Protein AF-A0AAW2TRI1-F1 (afdb_monomer)

Organism: NCBI:txid2727402

Mean predicted aligned error: 9.26 Å

Nearest PDB structures (foldseek):
  6v4a-assembly1_C  TM=5.036E-01  e=1.965E-01  Desulfofustis sp. PB-SRB1
  6v4a-assembly1_B  TM=5.026E-01  e=3.590E-01  Desulfofustis sp. PB-SRB1
  8vbx-assembly1_A  TM=2.658E-01  e=4.997E-02  Pectobacterium phage PhiM1
  7y1c-assembly1_Y  TM=2.328E-01  e=6.928E-01  Klebsiella phage Kp9
  7y22-assembly1_Y  TM=2.504E-01  e=2.189E+00  Klebsiella phage Kp7

pLDDT: mean 76.44, std 15.52, range [30.78, 93.44]

Sequence (167 aa):
MTRGCYLDEGFRVVCNEATGSASLALLGWEVDNINISNHTLRHKDFPGIKVPFNRSEGPYVSSFPPIIGQHYSISQANNKFVAMGCDFFAYLLDEETSKVQGSCSSLCNPNDAVPPQLPSCSGLHCCEISFPENLRNYTVWVRRMDYRTEYRENQCGVFTFCGEGFP

Secondary structure (DSSP, 8-state):
----SSSSGGG-EEEETTTTEEEETTT-PBEEEEETTTTEEEESSPPPEEEEE-TT---EEEEPPP-SSTT----TTT-EEEEESSSEEEEEEETTTTEEEEEEEEB--TTPPPPSS-S--SSBSEEEEEPPTT--SEEEEEEE----SS---EEEEEES---TT--

Structure (mmCIF, N/CA/C/O backbone):
data_AF-A0AAW2TRI1-F1
#
_entry.id   AF-A0AAW2TRI1-F1
#
loop_
_atom_site.group_PDB
_atom_site.id
_atom_site.type_symbol
_atom_site.label_atom_id
_atom_site.label_alt_id
_atom_site.label_comp_id
_atom_site.label_asym_id
_atom_site.label_entity_id
_atom_site.label_seq_id
_atom_site.pdbx_PDB_ins_code
_atom_site.Cartn_x
_atom_site.Cartn_y
_atom_site.Cartn_z
_atom_site.occupancy
_atom_site.B_iso_or_equiv
_atom_site.auth_seq_id
_atom_site.auth_comp_id
_atom_site.auth_asym_id
_atom_site.auth_atom_id
_atom_site.pdbx_PDB_model_num
ATOM 1 N N . MET A 1 1 ? -22.189 -9.974 32.423 1.00 39.44 1 MET A N 1
ATOM 2 C CA . MET A 1 1 ? -21.754 -9.683 31.040 1.00 39.44 1 MET A CA 1
ATOM 3 C C . MET A 1 1 ? -21.154 -8.290 31.023 1.00 39.44 1 MET A C 1
ATOM 5 O O . MET A 1 1 ? -21.902 -7.322 31.051 1.00 39.44 1 MET A O 1
ATOM 9 N N . THR A 1 2 ? -19.832 -8.163 31.060 1.00 43.94 2 THR A N 1
ATOM 10 C CA . THR A 1 2 ? -19.164 -6.876 30.835 1.00 43.94 2 THR A CA 1
ATOM 11 C C . THR A 1 2 ? -19.228 -6.578 29.340 1.00 43.94 2 THR A C 1
ATOM 13 O O . THR A 1 2 ? -18.447 -7.107 28.558 1.00 43.94 2 THR A O 1
ATOM 16 N N . ARG A 1 3 ? -20.236 -5.800 28.926 1.00 52.31 3 ARG A N 1
ATOM 17 C CA . ARG A 1 3 ? -20.318 -5.266 27.562 1.00 52.31 3 ARG A CA 1
ATOM 18 C C . ARG A 1 3 ? -19.169 -4.277 27.392 1.00 52.31 3 ARG A C 1
ATOM 20 O O . ARG A 1 3 ? -19.122 -3.283 28.113 1.00 52.31 3 ARG A O 1
ATOM 27 N N . GLY A 1 4 ? -18.230 -4.571 26.499 1.00 64.81 4 GLY A N 1
ATOM 28 C CA . GLY A 1 4 ? -17.249 -3.575 26.085 1.00 64.81 4 GLY A CA 1
ATOM 29 C C . GLY A 1 4 ? -17.924 -2.452 25.292 1.00 64.81 4 GLY A C 1
ATOM 30 O O . GLY A 1 4 ? -18.990 -2.650 24.712 1.00 64.81 4 GLY A O 1
ATOM 31 N N . CYS A 1 5 ? -17.329 -1.258 25.305 1.00 81.12 5 CYS A N 1
ATOM 32 C CA . CYS A 1 5 ? -17.808 -0.098 24.550 1.00 81.12 5 CYS A CA 1
ATOM 33 C C . CYS A 1 5 ? -17.295 -0.172 23.103 1.00 81.12 5 CYS A C 1
ATOM 35 O O . CYS A 1 5 ? -16.365 0.534 22.724 1.00 81.12 5 CYS A O 1
ATOM 37 N N . TYR A 1 6 ? -17.843 -1.098 22.322 1.00 85.56 6 TYR A N 1
ATOM 38 C CA . TYR A 1 6 ? -17.545 -1.259 20.899 1.00 85.56 6 TYR A CA 1
ATOM 39 C C . TYR A 1 6 ? -18.789 -1.769 20.166 1.00 85.56 6 TYR A C 1
ATOM 41 O O . TYR A 1 6 ? -19.666 -2.378 20.779 1.00 85.56 6 TYR A O 1
ATOM 49 N N . LEU A 1 7 ? -18.878 -1.487 18.863 1.00 83.12 7 LEU A N 1
ATOM 50 C CA . LEU A 1 7 ? -20.031 -1.855 18.036 1.00 83.12 7 LEU A CA 1
ATOM 51 C C . LEU A 1 7 ? -20.155 -3.381 17.879 1.00 83.12 7 LEU A C 1
ATOM 53 O O . LEU A 1 7 ? -21.230 -3.940 18.086 1.00 83.12 7 LEU A O 1
ATOM 57 N N . ASP A 1 8 ? -19.037 -4.039 17.572 1.00 86.31 8 ASP A N 1
ATOM 58 C CA . ASP A 1 8 ? -18.873 -5.490 17.480 1.00 86.31 8 ASP A CA 1
ATOM 59 C C . ASP A 1 8 ? -17.387 -5.869 17.674 1.00 86.31 8 ASP A C 1
ATOM 61 O O . ASP A 1 8 ? -16.531 -4.999 17.859 1.00 86.31 8 ASP A O 1
ATOM 65 N N . GLU A 1 9 ? -17.070 -7.167 17.650 1.00 85.25 9 GLU A N 1
ATOM 66 C CA . GLU A 1 9 ? -15.702 -7.675 17.855 1.00 85.25 9 GLU A C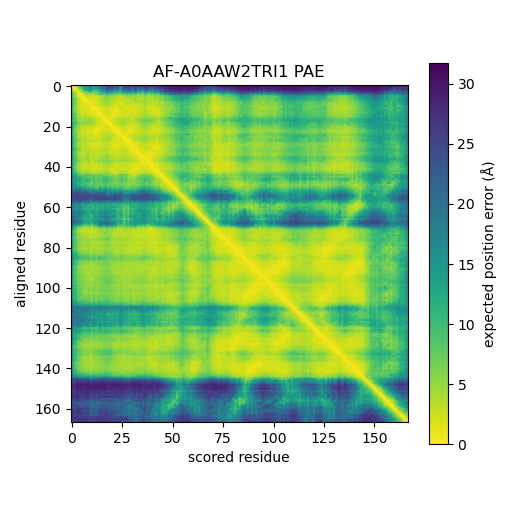A 1
ATOM 67 C C . GLU A 1 9 ? -14.681 -7.162 16.822 1.00 85.25 9 GLU A C 1
ATOM 69 O O . GLU A 1 9 ? -13.494 -7.070 17.133 1.00 85.25 9 GLU A O 1
ATOM 74 N N . GLY A 1 10 ? -15.110 -6.776 15.618 1.00 82.50 10 GLY A N 1
ATOM 75 C CA . GLY A 1 10 ? -14.255 -6.154 14.606 1.00 82.50 10 GLY A CA 1
ATOM 76 C C . GLY A 1 10 ? -13.754 -4.767 15.012 1.00 82.50 10 GLY A C 1
ATOM 77 O O . GLY A 1 10 ? -12.667 -4.370 14.594 1.00 82.50 10 GLY A O 1
ATOM 78 N N . PHE A 1 11 ? -14.493 -4.060 15.872 1.00 85.75 11 PHE A N 1
ATOM 79 C CA . PHE A 1 11 ? -14.137 -2.743 16.426 1.00 85.75 11 PHE A CA 1
ATOM 80 C C . PHE A 1 11 ? -13.529 -2.811 17.827 1.00 85.75 11 PHE A C 1
ATOM 82 O O . PHE A 1 11 ? -13.268 -1.778 18.451 1.00 85.75 11 PHE A O 1
ATOM 89 N N . ARG A 1 12 ? -13.305 -4.013 18.361 1.00 88.75 12 ARG A N 1
ATOM 90 C CA . ARG A 1 12 ? -12.738 -4.170 19.695 1.00 88.75 12 ARG A CA 1
ATOM 91 C C . ARG A 1 12 ? -11.262 -3.774 19.698 1.00 88.75 12 ARG A C 1
ATOM 93 O O . ARG A 1 12 ? -10.411 -4.478 19.158 1.00 88.75 12 ARG A O 1
ATOM 100 N N . VAL A 1 13 ? -10.959 -2.678 20.386 1.00 89.75 13 VAL A N 1
ATOM 101 C CA . VAL A 1 13 ? -9.588 -2.235 20.663 1.00 89.75 13 VAL A CA 1
ATOM 102 C C . VAL A 1 13 ? -9.132 -2.789 22.012 1.00 89.75 13 VAL A C 1
ATOM 104 O O . VAL A 1 13 ? -9.856 -2.718 23.007 1.00 89.75 13 VAL A O 1
ATOM 107 N N . VAL A 1 14 ? -7.926 -3.350 22.049 1.00 91.62 14 VAL A N 1
ATOM 108 C CA . VAL A 1 14 ? -7.257 -3.821 23.264 1.00 91.62 14 VAL A CA 1
ATOM 109 C C . VAL A 1 14 ? -6.085 -2.899 23.557 1.00 91.62 14 VAL A C 1
ATOM 111 O O . VAL A 1 14 ? -5.158 -2.791 22.754 1.00 91.62 14 VAL A O 1
ATOM 114 N N . CYS A 1 15 ? -6.131 -2.249 24.716 1.00 90.50 15 CYS A N 1
ATOM 115 C CA . CYS A 1 15 ? -5.070 -1.373 25.196 1.00 90.50 15 CYS A CA 1
ATOM 116 C C . CYS A 1 15 ? -4.109 -2.150 26.100 1.00 90.50 15 CYS A C 1
ATOM 118 O O . CYS A 1 15 ? -4.538 -2.902 26.976 1.00 90.50 15 CYS A O 1
ATOM 120 N N . ASN A 1 16 ? -2.812 -1.938 25.913 1.00 91.38 16 ASN A N 1
ATOM 121 C CA . ASN A 1 16 ? -1.761 -2.429 26.788 1.00 91.38 16 ASN A CA 1
ATOM 122 C C . ASN A 1 16 ? -1.130 -1.239 27.521 1.00 91.38 16 ASN A C 1
ATOM 124 O O . ASN A 1 16 ? -0.233 -0.575 27.002 1.00 91.38 16 ASN A O 1
ATOM 128 N N . GLU A 1 17 ? -1.588 -0.995 28.750 1.00 91.62 17 GLU A N 1
ATOM 129 C CA . GLU A 1 17 ? -1.157 0.143 29.574 1.00 91.62 17 GLU A CA 1
ATOM 130 C C . GLU A 1 17 ? 0.343 0.130 29.896 1.00 91.62 17 GLU A C 1
ATOM 132 O O . GLU A 1 17 ? 0.953 1.189 29.990 1.00 91.62 17 GLU A O 1
ATOM 137 N N . ALA A 1 18 ? 0.963 -1.050 30.001 1.00 93.19 18 ALA A N 1
ATOM 138 C CA . ALA A 1 18 ? 2.392 -1.162 30.299 1.00 93.19 18 ALA A CA 1
ATOM 139 C C . ALA A 1 18 ? 3.279 -0.636 29.158 1.00 93.19 18 ALA A C 1
ATOM 141 O O . ALA A 1 18 ? 4.389 -0.171 29.400 1.00 93.19 18 ALA A O 1
ATOM 142 N N . THR A 1 19 ? 2.791 -0.715 27.918 1.00 90.25 19 THR A N 1
ATOM 143 C CA . THR A 1 19 ? 3.511 -0.248 26.718 1.00 90.25 19 THR A CA 1
ATOM 144 C C . THR A 1 19 ? 2.931 1.039 26.135 1.00 90.25 19 THR A C 1
ATOM 146 O O . THR A 1 19 ? 3.544 1.630 25.252 1.00 90.25 19 THR A O 1
ATOM 149 N N . GLY A 1 20 ? 1.754 1.469 26.601 1.00 89.31 20 GLY A N 1
ATOM 150 C CA . GLY A 1 20 ? 1.011 2.586 26.019 1.00 89.31 20 GLY A CA 1
ATOM 151 C C . GLY A 1 20 ? 0.499 2.316 24.599 1.00 89.31 20 GLY A C 1
ATOM 152 O O . GLY A 1 20 ? 0.240 3.264 23.866 1.00 89.31 20 GLY A O 1
ATOM 153 N N . SER A 1 21 ? 0.376 1.047 24.195 1.00 91.50 21 SER A N 1
ATOM 154 C CA . SER A 1 21 ? -0.067 0.654 22.850 1.00 91.50 21 SER A CA 1
ATOM 155 C C . SER A 1 21 ? -1.541 0.247 22.829 1.00 91.50 21 SER A C 1
ATOM 157 O O . SER A 1 21 ? -2.111 -0.171 23.842 1.00 91.50 21 SER A O 1
ATOM 159 N N . ALA A 1 22 ? -2.167 0.356 21.661 1.00 92.69 22 ALA A N 1
ATOM 160 C CA . ALA A 1 22 ? -3.532 -0.088 21.415 1.00 92.69 22 ALA A CA 1
ATOM 161 C C . ALA A 1 22 ? -3.568 -0.917 20.133 1.00 92.69 22 ALA A C 1
ATOM 163 O O . ALA A 1 22 ? -2.888 -0.583 19.170 1.00 92.69 22 ALA A O 1
ATOM 164 N N . SER A 1 23 ? -4.352 -1.992 20.099 1.00 91.69 23 SER A N 1
ATOM 165 C CA . SER A 1 23 ? -4.435 -2.865 18.924 1.00 91.69 23 SER A CA 1
ATOM 166 C C . SER A 1 23 ? -5.861 -3.310 18.629 1.00 91.69 23 SER A C 1
ATOM 168 O O . SER A 1 23 ? -6.669 -3.484 19.542 1.00 91.69 23 SER A O 1
ATOM 170 N N . LEU A 1 24 ? -6.180 -3.502 17.351 1.00 88.50 24 LEU A N 1
ATOM 171 C CA . LEU A 1 24 ? -7.429 -4.134 16.9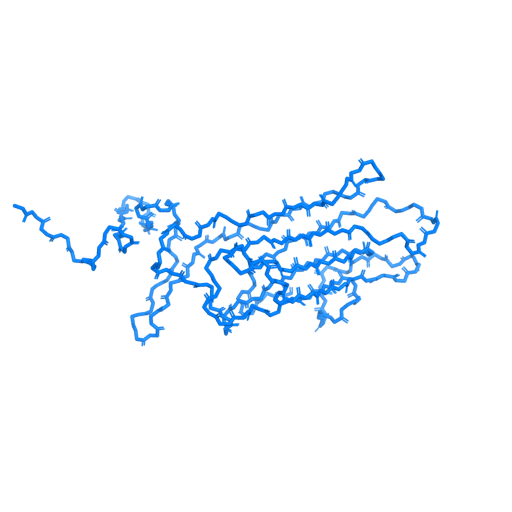34 1.00 88.50 24 LEU A CA 1
ATOM 172 C C . LEU A 1 24 ? -7.368 -5.624 17.269 1.00 88.50 24 LEU A C 1
ATOM 174 O O . LEU A 1 24 ? -6.551 -6.349 16.704 1.00 88.50 24 LEU A O 1
ATOM 178 N N . ALA A 1 25 ? -8.254 -6.091 18.151 1.00 85.62 25 ALA A N 1
ATOM 179 C CA . ALA A 1 25 ? -8.229 -7.455 18.682 1.00 85.62 25 ALA A CA 1
ATOM 180 C C . ALA A 1 25 ? -8.267 -8.530 17.585 1.00 85.62 25 ALA A C 1
ATOM 182 O O . ALA A 1 25 ? -7.605 -9.556 17.706 1.00 85.62 25 ALA A O 1
ATOM 183 N N . LEU A 1 26 ? -9.039 -8.285 16.520 1.00 82.94 26 LEU A N 1
ATOM 184 C CA . LEU A 1 26 ? -9.234 -9.233 15.425 1.00 82.94 26 LEU A CA 1
ATOM 185 C C . LEU A 1 26 ? -8.057 -9.266 14.437 1.00 82.94 26 LEU A C 1
ATOM 187 O O . LEU A 1 26 ? -7.752 -10.321 13.889 1.00 82.94 26 LEU A O 1
ATOM 191 N N . LEU A 1 27 ? -7.412 -8.120 14.196 1.00 80.50 27 LEU A N 1
ATOM 192 C CA . LEU A 1 27 ? -6.362 -7.973 13.178 1.00 80.50 27 LEU A CA 1
ATOM 193 C C . LEU A 1 27 ? -4.944 -8.028 13.762 1.00 80.50 27 LEU A C 1
ATOM 195 O O . LEU A 1 27 ? -3.984 -8.211 13.020 1.00 80.50 27 LEU A O 1
ATOM 199 N N . GLY A 1 28 ? -4.791 -7.811 15.072 1.00 84.44 28 GLY A N 1
ATOM 200 C CA . GLY A 1 28 ? -3.489 -7.609 15.716 1.00 84.44 28 GLY A CA 1
ATOM 201 C C . GLY A 1 28 ? -2.785 -6.313 15.292 1.00 84.44 28 GLY A C 1
ATOM 202 O O . GLY A 1 28 ? -1.621 -6.110 15.613 1.00 84.44 28 GLY A O 1
ATOM 203 N N . TRP A 1 29 ? -3.484 -5.450 14.556 1.00 86.00 29 TRP A N 1
ATOM 204 C CA . TRP A 1 29 ? -2.989 -4.186 14.022 1.00 86.00 29 TRP A CA 1
ATOM 205 C C . TRP A 1 29 ? -2.855 -3.152 15.130 1.00 86.00 29 TRP A C 1
ATOM 207 O O . TRP A 1 29 ? -3.841 -2.868 15.814 1.00 86.00 29 TRP A O 1
ATOM 217 N N . GLU A 1 30 ? -1.665 -2.576 15.294 1.00 89.81 30 GLU A N 1
ATOM 218 C CA . GLU A 1 30 ? -1.456 -1.495 16.254 1.00 89.81 30 GLU A CA 1
ATOM 219 C C . GLU A 1 30 ? -2.099 -0.207 15.726 1.00 89.81 30 GLU A C 1
ATOM 221 O O . GLU A 1 30 ? -1.979 0.156 14.554 1.00 89.81 30 GLU A O 1
ATOM 226 N N . VAL A 1 31 ? -2.837 0.472 16.591 1.00 89.75 31 VAL A N 1
ATOM 227 C CA . VAL A 1 31 ? -3.605 1.664 16.255 1.00 89.75 31 VAL A CA 1
ATOM 228 C C . VAL A 1 31 ? -2.805 2.891 16.663 1.00 89.75 31 VAL A C 1
ATOM 230 O O . VAL A 1 31 ? -2.498 3.071 17.838 1.00 89.75 31 VAL A O 1
ATOM 233 N N . ASP A 1 32 ? -2.502 3.746 15.691 1.00 90.00 32 ASP A N 1
ATOM 234 C CA . ASP A 1 32 ? -1.836 5.032 15.918 1.00 90.00 32 ASP A CA 1
ATOM 235 C C . ASP A 1 32 ? -2.851 6.120 16.293 1.00 90.00 32 ASP A C 1
ATOM 237 O O . ASP A 1 32 ? -2.671 6.880 17.243 1.00 90.00 32 ASP A O 1
ATOM 241 N N . ASN A 1 33 ? -3.963 6.187 15.555 1.00 89.25 33 ASN A N 1
ATOM 242 C CA . ASN A 1 33 ? -4.995 7.193 15.776 1.00 89.25 33 ASN A CA 1
ATOM 243 C C . ASN A 1 33 ? -6.386 6.693 15.375 1.00 89.25 33 ASN A C 1
ATOM 245 O O . ASN A 1 33 ? -6.535 5.948 14.405 1.00 89.25 33 ASN A O 1
ATOM 249 N N . ILE A 1 34 ? -7.406 7.151 16.105 1.00 88.75 34 ILE A N 1
ATOM 250 C CA . ILE A 1 34 ? -8.818 6.948 15.777 1.00 88.75 34 ILE A CA 1
ATOM 251 C C . ILE A 1 34 ? -9.487 8.317 15.738 1.00 88.75 34 ILE A C 1
ATOM 253 O O . ILE A 1 34 ? -9.461 9.053 16.726 1.00 88.75 34 ILE A O 1
ATOM 257 N N . ASN A 1 35 ? -10.127 8.640 14.620 1.00 89.69 35 ASN A N 1
ATOM 258 C CA . ASN A 1 35 ? -10.955 9.827 14.488 1.00 89.69 35 ASN A CA 1
ATOM 259 C C . ASN A 1 35 ? -12.417 9.410 14.337 1.00 89.69 35 ASN A C 1
ATOM 261 O O . ASN A 1 35 ? -12.846 8.928 13.289 1.00 89.69 35 ASN A O 1
ATOM 265 N N . ILE A 1 36 ? -13.182 9.622 15.407 1.00 86.56 36 ILE A N 1
ATOM 266 C CA . ILE A 1 36 ? -14.599 9.257 15.472 1.00 86.56 36 ILE A CA 1
ATOM 267 C C . ILE A 1 36 ? -15.435 10.144 14.545 1.00 86.56 36 ILE A C 1
ATOM 269 O O . ILE A 1 36 ? -16.341 9.639 13.901 1.00 86.56 36 ILE A O 1
ATOM 273 N N . SER A 1 37 ? -15.120 11.436 14.415 1.00 90.12 37 SER A N 1
ATOM 274 C CA . SER A 1 37 ? -15.895 12.363 13.577 1.00 90.12 37 SER A CA 1
ATOM 275 C C . SER A 1 37 ? -15.827 12.011 12.092 1.00 90.12 37 SER A C 1
ATOM 277 O O . SER A 1 37 ? -16.808 12.175 11.373 1.00 90.12 37 SER A O 1
ATOM 279 N N . ASN A 1 38 ? -14.674 11.510 11.645 1.00 88.06 38 ASN A N 1
ATOM 280 C CA . ASN A 1 38 ? -14.442 11.150 10.246 1.00 88.06 38 ASN A CA 1
ATOM 281 C C . ASN A 1 38 ? -14.533 9.634 10.003 1.00 88.06 38 ASN A C 1
ATOM 283 O O . ASN A 1 38 ? -14.306 9.190 8.882 1.00 88.06 38 ASN A O 1
ATOM 287 N N . HIS A 1 39 ? -14.835 8.847 11.041 1.00 88.50 39 HIS A N 1
ATOM 288 C CA . HIS A 1 39 ? -14.852 7.382 11.013 1.00 88.50 39 HIS A CA 1
ATOM 289 C C . HIS A 1 39 ? -13.563 6.760 10.440 1.00 88.50 39 HIS A C 1
ATOM 291 O O . HIS A 1 39 ? -13.614 5.791 9.682 1.00 88.50 39 HIS A O 1
ATOM 297 N N . THR A 1 40 ? -12.394 7.311 10.784 1.00 88.75 40 THR A N 1
ATOM 298 C CA . THR A 1 40 ? -11.099 6.808 10.301 1.00 88.75 40 THR A CA 1
ATOM 299 C C . THR A 1 40 ? -10.258 6.202 11.417 1.00 88.75 40 THR A C 1
ATOM 301 O O . THR A 1 40 ? -10.263 6.659 12.560 1.00 88.75 40 THR A O 1
ATOM 304 N N . LEU A 1 41 ? -9.494 5.174 11.054 1.00 88.75 41 LEU A N 1
ATOM 305 C CA . LEU A 1 41 ? -8.487 4.546 11.898 1.00 88.75 41 LEU A CA 1
ATOM 306 C C . LEU A 1 41 ? -7.164 4.514 11.136 1.00 88.75 41 LEU A C 1
ATOM 308 O O . LEU A 1 41 ? -7.128 4.140 9.963 1.00 88.75 41 LEU A O 1
ATOM 312 N N . ARG A 1 42 ? -6.080 4.908 11.803 1.00 88.25 42 ARG A N 1
ATOM 313 C CA . ARG A 1 42 ? -4.721 4.849 11.265 1.00 88.25 42 ARG A CA 1
ATOM 314 C C . ARG A 1 42 ? -3.983 3.666 11.876 1.00 88.25 42 ARG A C 1
ATOM 316 O O . ARG A 1 42 ? -3.777 3.619 13.088 1.00 88.25 42 ARG A O 1
ATOM 323 N N . HIS A 1 43 ? -3.585 2.728 11.022 1.00 85.12 43 HIS A N 1
ATOM 324 C CA . HIS A 1 43 ? -2.679 1.652 11.402 1.00 85.12 43 HIS A CA 1
ATOM 325 C C . HIS A 1 43 ? -1.265 2.209 11.593 1.00 85.12 43 HIS A C 1
ATOM 327 O O . HIS A 1 43 ? -0.791 3.000 10.771 1.00 85.12 43 HIS A O 1
ATOM 333 N N . LYS A 1 44 ? -0.610 1.808 12.678 1.00 84.50 44 LYS A N 1
ATOM 334 C CA . LYS A 1 44 ? 0.744 2.236 13.015 1.00 84.50 44 LYS A CA 1
ATOM 335 C C . LYS A 1 44 ? 1.782 1.449 12.213 1.00 84.50 44 LYS A C 1
ATOM 337 O O . LYS A 1 44 ? 1.602 0.263 11.962 1.00 84.50 44 LYS A O 1
ATOM 342 N N . ASP A 1 45 ? 2.861 2.129 11.822 1.00 74.50 45 ASP A N 1
ATOM 343 C CA . ASP A 1 45 ? 4.089 1.536 11.272 1.00 74.50 45 ASP A CA 1
ATOM 344 C C . ASP A 1 45 ? 3.862 0.470 10.188 1.00 74.50 45 ASP A C 1
ATOM 346 O O . ASP A 1 45 ? 4.400 -0.636 10.244 1.00 74.50 45 ASP A O 1
ATOM 350 N N . PHE A 1 46 ? 3.060 0.801 9.168 1.00 71.81 46 PHE A N 1
ATOM 351 C CA . PHE A 1 46 ? 2.852 -0.121 8.058 1.00 71.81 46 PHE A CA 1
ATOM 352 C C . PHE A 1 46 ? 4.183 -0.376 7.316 1.00 71.81 46 PHE A C 1
ATOM 354 O O . PHE A 1 46 ? 4.775 0.572 6.790 1.00 71.81 46 PHE A O 1
ATOM 361 N N . PRO A 1 47 ? 4.668 -1.629 7.232 1.00 65.88 47 PRO A N 1
ATOM 362 C CA . PRO A 1 47 ? 5.979 -1.907 6.665 1.00 65.88 47 PRO A CA 1
ATOM 363 C C . PRO A 1 47 ? 5.987 -1.702 5.145 1.00 65.88 47 PRO A C 1
ATOM 365 O O . PRO A 1 47 ? 5.163 -2.256 4.416 1.00 65.88 47 PRO A O 1
ATOM 368 N N . GLY A 1 48 ? 6.968 -0.944 4.652 1.00 68.38 48 GLY A N 1
ATOM 369 C CA . GLY A 1 48 ? 7.341 -0.978 3.239 1.00 68.38 48 GLY A CA 1
ATOM 370 C C . GLY A 1 48 ? 7.966 -2.332 2.901 1.00 68.38 48 GLY A C 1
ATOM 371 O O . GLY A 1 48 ? 8.818 -2.831 3.639 1.00 68.38 48 GLY A O 1
ATOM 372 N N . ILE A 1 49 ? 7.558 -2.933 1.788 1.00 70.88 49 ILE A N 1
ATOM 373 C CA . ILE A 1 49 ? 8.046 -4.239 1.351 1.00 70.88 49 ILE A CA 1
ATOM 374 C C . ILE A 1 49 ? 9.104 -4.029 0.273 1.00 70.88 49 ILE A C 1
ATOM 376 O O . ILE A 1 49 ? 8.835 -3.467 -0.784 1.00 70.88 49 ILE A O 1
ATOM 380 N N . LYS A 1 50 ? 10.328 -4.496 0.519 1.00 70.06 50 LYS A N 1
ATOM 381 C CA . LYS A 1 50 ? 11.371 -4.513 -0.512 1.00 70.06 50 LYS A CA 1
ATOM 382 C C . LYS A 1 50 ? 11.217 -5.762 -1.363 1.00 70.06 50 LYS A C 1
ATOM 384 O O . LYS A 1 50 ? 11.205 -6.872 -0.838 1.00 70.06 50 LYS A O 1
ATOM 389 N N . VAL A 1 51 ? 11.129 -5.564 -2.668 1.00 67.12 51 VAL A N 1
ATOM 390 C CA . VAL A 1 51 ? 10.948 -6.619 -3.657 1.00 67.12 51 VAL A CA 1
ATOM 391 C C . VAL A 1 51 ? 12.209 -6.683 -4.518 1.00 67.12 51 VAL A C 1
ATOM 393 O O . VAL A 1 51 ? 12.482 -5.741 -5.275 1.00 67.12 51 VAL A O 1
ATOM 396 N N . PRO A 1 52 ? 13.017 -7.750 -4.402 1.00 62.94 52 PRO A N 1
ATOM 397 C CA . PRO A 1 52 ? 14.061 -8.003 -5.382 1.00 62.94 52 PRO A CA 1
ATOM 398 C C . PRO A 1 52 ? 13.405 -8.355 -6.725 1.00 62.94 52 PRO A C 1
ATOM 400 O O . PRO A 1 52 ? 12.400 -9.058 -6.759 1.00 62.94 52 PRO A O 1
ATOM 403 N N . PHE A 1 53 ? 13.948 -7.836 -7.826 1.00 63.94 53 PHE A N 1
ATOM 404 C CA . PHE A 1 53 ? 13.558 -8.243 -9.176 1.00 63.94 53 PHE A CA 1
ATOM 405 C C . PHE A 1 53 ? 14.749 -8.903 -9.874 1.00 63.94 53 PHE A C 1
ATOM 407 O O . PHE A 1 53 ? 15.518 -8.243 -10.580 1.00 63.94 53 PHE A O 1
ATOM 414 N N . ASN A 1 54 ? 14.903 -10.218 -9.710 1.00 57.38 54 ASN A N 1
ATOM 415 C CA . ASN A 1 54 ? 15.856 -11.001 -10.503 1.00 57.38 54 ASN A CA 1
ATOM 416 C C . ASN A 1 54 ? 15.225 -11.522 -11.805 1.00 57.38 54 ASN A C 1
ATOM 418 O O . ASN A 1 54 ? 14.015 -11.682 -11.911 1.00 57.38 54 ASN A O 1
ATOM 422 N N . ARG A 1 55 ? 16.047 -11.819 -12.827 1.00 52.09 55 ARG A N 1
ATOM 423 C CA . ARG A 1 55 ? 15.577 -12.381 -14.121 1.00 52.09 55 ARG A CA 1
ATOM 424 C C . ARG A 1 55 ? 14.767 -13.676 -13.976 1.00 52.09 55 ARG A C 1
ATOM 426 O O . ARG A 1 55 ? 13.981 -13.996 -14.858 1.00 52.09 55 ARG A O 1
ATOM 433 N N . SER A 1 56 ? 14.993 -14.418 -12.899 1.00 53.28 56 SER A N 1
ATOM 434 C CA . SER A 1 56 ? 14.345 -15.703 -12.628 1.00 53.28 56 SER A CA 1
ATOM 435 C C . SER A 1 56 ? 13.032 -15.567 -11.856 1.00 53.28 56 SER A C 1
ATOM 437 O O . SER A 1 56 ? 12.338 -16.562 -11.657 1.00 53.28 56 SER A O 1
ATOM 439 N N . GLU A 1 57 ? 12.707 -14.367 -11.378 1.00 57.94 57 GLU A N 1
ATOM 440 C CA . GLU A 1 57 ? 11.553 -14.130 -10.521 1.00 57.94 57 GLU A CA 1
ATOM 441 C C . GLU A 1 57 ? 10.382 -13.654 -11.381 1.00 57.94 57 GLU A C 1
ATOM 443 O O . GLU A 1 57 ? 10.486 -12.711 -12.166 1.00 57.94 57 GLU A O 1
ATOM 448 N N . GLY A 1 58 ? 9.271 -14.385 -11.280 1.00 61.81 58 GLY A N 1
ATOM 449 C CA . GLY A 1 58 ? 8.023 -14.058 -11.953 1.00 61.81 58 GLY A CA 1
ATOM 450 C C . GLY A 1 58 ? 7.371 -12.785 -11.391 1.00 61.81 58 GLY A C 1
ATOM 451 O O . GLY A 1 58 ? 8.013 -11.995 -10.700 1.00 61.81 58 GLY A O 1
ATOM 452 N N . PRO A 1 59 ? 6.079 -12.550 -11.673 1.00 67.12 59 PRO A N 1
ATOM 453 C CA . PRO A 1 59 ? 5.370 -11.421 -11.083 1.00 67.12 59 PRO A CA 1
ATOM 454 C C . PRO A 1 59 ? 5.448 -11.479 -9.552 1.00 67.12 59 PRO A C 1
ATOM 456 O O . PRO A 1 59 ? 5.148 -12.514 -8.956 1.00 67.12 59 PRO A O 1
ATOM 459 N N . TYR A 1 60 ? 5.807 -10.363 -8.922 1.00 72.75 60 TYR A N 1
ATOM 460 C CA . TYR A 1 60 ? 5.671 -10.217 -7.484 1.00 72.75 60 TYR A CA 1
ATOM 461 C C . TYR A 1 60 ? 4.216 -9.902 -7.151 1.00 72.75 60 TYR A C 1
ATOM 463 O O . TYR A 1 60 ? 3.587 -9.042 -7.774 1.00 72.75 60 TYR A O 1
ATOM 471 N N . VAL A 1 61 ? 3.680 -10.611 -6.166 1.00 70.38 61 VAL A N 1
ATOM 472 C CA . VAL A 1 61 ? 2.292 -10.481 -5.734 1.00 70.38 61 VAL A CA 1
ATOM 473 C C . VAL A 1 61 ? 2.308 -10.163 -4.256 1.00 70.38 61 VAL A C 1
ATOM 475 O O . VAL A 1 61 ? 2.736 -10.986 -3.449 1.00 70.38 61 VAL A O 1
ATOM 478 N N . SER A 1 62 ? 1.842 -8.970 -3.906 1.00 71.19 62 SER A N 1
ATOM 479 C CA . SER A 1 62 ? 1.542 -8.630 -2.523 1.00 71.19 62 SER A CA 1
ATOM 480 C C . SER A 1 62 ? 0.036 -8.624 -2.362 1.00 71.19 62 SER A C 1
ATOM 482 O O . SER A 1 62 ? -0.648 -7.717 -2.838 1.00 71.19 62 SER A O 1
ATOM 484 N N . SER A 1 63 ? -0.476 -9.640 -1.677 1.00 62.22 63 SER A N 1
ATOM 485 C CA . SER A 1 63 ? -1.803 -9.557 -1.081 1.00 62.22 63 SER A CA 1
ATOM 486 C C . SER A 1 63 ? -1.638 -8.808 0.226 1.00 62.22 63 SER A C 1
ATOM 488 O O . SER A 1 63 ? -0.913 -9.257 1.118 1.00 62.22 63 SER A O 1
ATOM 490 N N . PHE A 1 64 ? -2.310 -7.672 0.354 1.00 62.91 64 PHE A N 1
ATOM 491 C CA . PHE A 1 64 ? -2.500 -7.112 1.682 1.00 62.91 64 PHE A CA 1
ATOM 492 C C . PHE A 1 64 ? -3.440 -8.045 2.432 1.00 62.91 64 PHE A C 1
ATOM 494 O O . PHE A 1 64 ? -4.309 -8.645 1.788 1.00 62.91 64 PHE A O 1
ATOM 501 N N . PRO A 1 65 ? -3.231 -8.261 3.746 1.00 56.44 65 PRO A N 1
ATOM 502 C CA . PRO A 1 65 ? -4.138 -9.107 4.489 1.00 56.44 65 PRO A CA 1
ATOM 503 C C . PRO A 1 65 ? -5.545 -8.575 4.233 1.00 56.44 65 PRO A C 1
ATOM 505 O O . PRO A 1 65 ? -5.731 -7.353 4.321 1.00 56.44 65 PRO A O 1
ATOM 508 N N . PRO A 1 66 ? -6.503 -9.445 3.868 1.00 55.97 66 PRO A N 1
ATOM 509 C CA . PRO A 1 66 ? -7.875 -9.011 3.718 1.00 55.97 66 PRO A CA 1
ATOM 510 C C . PRO A 1 66 ? -8.219 -8.280 5.004 1.00 55.97 66 PRO A C 1
ATOM 512 O O . PRO A 1 66 ? -7.981 -8.807 6.095 1.00 55.97 66 PRO A O 1
ATOM 515 N N . ILE A 1 67 ? -8.705 -7.047 4.890 1.00 63.12 67 ILE A N 1
ATOM 516 C CA . ILE A 1 67 ? -9.291 -6.379 6.039 1.00 63.12 67 ILE A CA 1
ATOM 517 C C . ILE A 1 67 ? -10.412 -7.317 6.494 1.00 63.12 67 ILE A C 1
ATOM 519 O O . ILE A 1 67 ? -11.399 -7.510 5.785 1.00 63.12 67 ILE A O 1
ATOM 523 N N . ILE A 1 68 ? -10.189 -8.019 7.608 1.00 48.84 68 ILE A N 1
ATOM 524 C CA . ILE A 1 68 ? -11.044 -9.138 7.996 1.00 48.84 68 ILE A CA 1
ATOM 525 C C . ILE A 1 68 ? -12.399 -8.565 8.413 1.00 48.84 68 ILE A C 1
ATOM 527 O O . ILE A 1 68 ? -12.526 -7.901 9.442 1.00 48.84 68 ILE A O 1
ATOM 531 N N . GLY A 1 69 ? -13.415 -8.851 7.600 1.00 56.41 69 GLY A N 1
ATOM 532 C CA . GLY A 1 69 ? -14.798 -8.437 7.815 1.00 56.41 69 GLY A CA 1
ATOM 533 C C . GLY A 1 69 ? -15.220 -7.229 6.977 1.00 56.41 69 GLY A C 1
ATOM 534 O O . GLY A 1 69 ? -14.411 -6.483 6.443 1.00 56.41 69 GLY A O 1
ATOM 535 N N . GLN A 1 70 ? -16.532 -7.006 6.889 1.00 64.38 70 GLN A N 1
ATOM 536 C CA . GLN A 1 70 ? -17.134 -5.889 6.146 1.00 64.38 70 GLN A CA 1
ATOM 537 C C . GLN A 1 70 ? -16.968 -4.519 6.844 1.00 64.38 70 GLN A C 1
ATOM 539 O O . GLN A 1 70 ? -17.649 -3.563 6.479 1.00 64.38 70 GLN A O 1
ATOM 544 N N . HIS A 1 71 ? -16.108 -4.427 7.864 1.00 78.75 71 HIS A N 1
ATOM 545 C CA . HIS A 1 71 ? -16.079 -3.313 8.816 1.00 78.75 71 HIS A CA 1
ATOM 546 C C . HIS A 1 71 ? -15.153 -2.165 8.410 1.00 78.75 71 HIS A C 1
ATOM 548 O O . HIS A 1 71 ? -15.427 -1.027 8.783 1.00 78.75 71 HIS A O 1
ATOM 554 N N . TYR A 1 72 ? -14.090 -2.430 7.639 1.00 83.56 72 TYR A N 1
ATOM 555 C CA . TYR A 1 72 ? -13.176 -1.378 7.189 1.00 83.56 72 TYR A CA 1
ATOM 556 C C . TYR A 1 72 ? -12.918 -1.444 5.685 1.00 83.56 72 TYR A C 1
ATOM 558 O O . TYR A 1 72 ? -13.026 -2.491 5.050 1.00 83.56 72 TYR A O 1
ATOM 566 N N . SER A 1 73 ? -12.554 -0.296 5.130 1.00 85.62 73 SER A N 1
ATOM 567 C CA . SER A 1 73 ? -12.045 -0.132 3.773 1.00 85.62 73 SER A CA 1
ATOM 568 C C . SER A 1 73 ? -10.842 0.798 3.805 1.00 85.62 73 SER A C 1
ATOM 570 O O . SER A 1 73 ? -10.683 1.598 4.733 1.00 85.62 73 SER A O 1
ATOM 572 N N . ILE A 1 74 ? -10.011 0.744 2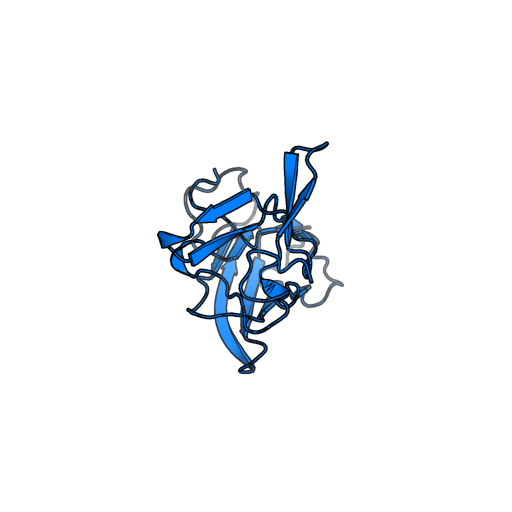.772 1.00 84.00 74 ILE A N 1
ATOM 573 C CA . ILE A 1 74 ? -8.933 1.717 2.615 1.00 84.00 74 ILE A CA 1
ATOM 574 C C . ILE A 1 74 ? -9.533 3.074 2.258 1.00 84.00 74 ILE A C 1
ATOM 576 O O . ILE A 1 74 ? -10.358 3.191 1.355 1.00 84.00 74 ILE A O 1
ATOM 580 N N . SER A 1 75 ? -9.107 4.113 2.976 1.00 84.88 75 SER A N 1
ATOM 581 C CA . SER A 1 75 ? -9.487 5.485 2.643 1.00 84.88 75 SER A CA 1
ATOM 582 C C . SER A 1 75 ? -8.754 5.926 1.381 1.00 84.88 75 SER A C 1
ATOM 584 O O . SER A 1 75 ? -7.532 6.073 1.412 1.00 84.88 75 SER A O 1
ATOM 586 N N . GLN A 1 76 ? -9.504 6.181 0.308 1.00 86.88 76 GLN A N 1
ATOM 587 C CA . GLN A 1 76 ? -8.998 6.785 -0.926 1.00 86.88 76 GLN A CA 1
ATOM 588 C C . GLN A 1 76 ? -8.342 8.150 -0.672 1.00 86.88 76 GLN A C 1
ATOM 590 O O . GLN A 1 76 ? -7.317 8.459 -1.268 1.00 86.88 76 GLN A O 1
ATOM 595 N N . ALA A 1 77 ? -8.919 8.965 0.215 1.00 86.12 77 ALA A N 1
ATOM 596 C CA . ALA A 1 77 ? -8.432 10.318 0.475 1.00 86.12 77 ALA A CA 1
ATOM 597 C C . ALA A 1 77 ? -7.108 10.339 1.255 1.00 86.12 77 ALA A C 1
ATOM 599 O O . ALA A 1 77 ? -6.321 11.265 1.102 1.00 86.12 77 ALA A O 1
ATOM 600 N N . ASN A 1 78 ? -6.866 9.325 2.091 1.00 84.62 78 ASN A N 1
ATOM 601 C CA . ASN A 1 78 ? -5.721 9.311 3.007 1.00 84.62 78 ASN A CA 1
ATOM 602 C C . ASN A 1 78 ? -4.620 8.333 2.591 1.00 84.62 78 ASN A C 1
ATOM 604 O O . ASN A 1 78 ? -3.586 8.282 3.254 1.00 84.62 78 ASN A O 1
ATOM 608 N N . ASN A 1 79 ? -4.850 7.515 1.560 1.00 83.62 79 ASN A N 1
ATOM 609 C CA . ASN A 1 79 ? -3.917 6.473 1.157 1.00 83.62 79 ASN A CA 1
ATOM 610 C C . ASN A 1 79 ? -3.747 6.434 -0.355 1.00 83.62 79 ASN A C 1
ATOM 612 O O . ASN A 1 79 ? -4.694 6.573 -1.128 1.00 83.62 79 ASN A O 1
ATOM 616 N N . LYS A 1 80 ? -2.521 6.129 -0.754 1.00 86.81 80 LYS A N 1
ATOM 617 C CA . LYS A 1 80 ? -2.139 5.793 -2.118 1.00 86.81 80 LYS A CA 1
ATOM 618 C C . LYS A 1 80 ? -1.102 4.687 -2.079 1.00 86.81 80 LYS A C 1
ATOM 620 O O . LYS A 1 80 ? -0.267 4.647 -1.173 1.00 86.81 80 LYS A O 1
ATOM 625 N N . PHE A 1 81 ? -1.159 3.813 -3.070 1.00 85.44 81 PHE A N 1
ATOM 626 C CA . PHE A 1 81 ? -0.086 2.868 -3.321 1.00 85.44 81 PHE A CA 1
ATOM 627 C C . PHE A 1 81 ? 1.067 3.610 -3.998 1.00 85.44 81 PHE A C 1
ATOM 629 O O . PHE A 1 81 ? 0.817 4.367 -4.932 1.00 85.44 81 PHE A O 1
ATOM 636 N N . VAL A 1 82 ? 2.306 3.390 -3.559 1.00 86.00 82 VAL A N 1
ATOM 637 C CA . VAL A 1 82 ? 3.513 4.005 -4.127 1.00 86.00 82 VAL A CA 1
ATOM 638 C C . VAL A 1 82 ? 4.614 2.955 -4.258 1.00 86.00 82 VAL A C 1
ATOM 640 O O . VAL A 1 82 ? 5.092 2.395 -3.279 1.00 86.00 82 VAL A O 1
ATOM 643 N N . ALA A 1 83 ? 5.093 2.703 -5.465 1.00 82.88 83 ALA A N 1
ATOM 644 C CA . ALA A 1 83 ? 6.245 1.835 -5.686 1.00 82.88 83 ALA A CA 1
ATOM 645 C C . ALA A 1 83 ? 7.416 2.655 -6.222 1.00 82.88 83 ALA A C 1
ATOM 647 O O . ALA A 1 83 ? 7.248 3.432 -7.155 1.00 82.88 83 ALA A O 1
ATOM 648 N N . MET A 1 84 ? 8.602 2.468 -5.652 1.00 84.50 84 MET A N 1
ATOM 649 C CA . MET A 1 84 ? 9.852 3.094 -6.081 1.00 84.50 84 MET A CA 1
ATOM 650 C C . MET A 1 84 ? 10.771 2.029 -6.671 1.00 84.50 84 MET A C 1
ATOM 652 O O . MET A 1 84 ? 10.922 0.940 -6.116 1.00 84.50 84 MET A O 1
ATOM 656 N N . GLY A 1 85 ? 11.405 2.336 -7.791 1.00 80.38 85 GLY A N 1
ATOM 657 C CA . GLY A 1 85 ? 12.233 1.395 -8.527 1.00 80.38 85 GLY A CA 1
ATOM 658 C C . GLY A 1 85 ? 12.237 1.699 -10.016 1.00 80.38 85 GLY A C 1
ATOM 659 O O . GLY A 1 85 ? 11.697 2.705 -10.465 1.00 80.38 85 GLY A O 1
ATOM 660 N N . CYS A 1 86 ? 12.841 0.807 -10.788 1.00 80.06 86 CYS A N 1
ATOM 661 C CA . CYS A 1 86 ? 12.963 0.962 -12.229 1.00 80.06 86 CYS A CA 1
ATOM 662 C C . CYS A 1 86 ? 12.330 -0.223 -12.947 1.00 80.06 86 CYS A C 1
ATOM 664 O O . CYS A 1 86 ? 12.510 -1.373 -12.545 1.00 80.06 86 CYS A O 1
ATOM 666 N N . ASP A 1 87 ? 11.691 0.081 -14.071 1.00 80.94 87 ASP A N 1
ATOM 667 C CA . ASP A 1 87 ? 11.343 -0.871 -15.122 1.00 80.94 87 ASP A CA 1
ATOM 668 C C . ASP A 1 87 ? 10.322 -1.913 -14.661 1.00 80.94 87 ASP A C 1
ATOM 670 O O . ASP A 1 87 ? 10.483 -3.120 -14.857 1.00 80.94 87 ASP A O 1
ATOM 674 N N . PHE A 1 88 ? 9.251 -1.429 -14.036 1.00 82.50 88 PHE A N 1
ATOM 675 C CA . PHE A 1 88 ? 8.153 -2.261 -13.562 1.00 82.50 88 PHE A CA 1
ATOM 676 C C . PHE A 1 88 ? 6.785 -1.657 -13.891 1.00 82.50 88 PHE A C 1
ATOM 678 O O . PHE A 1 88 ? 6.618 -0.445 -14.023 1.00 82.50 88 PHE A O 1
ATOM 685 N N . PHE A 1 89 ? 5.794 -2.530 -13.985 1.00 87.50 89 PHE A N 1
ATOM 686 C CA . PHE A 1 89 ? 4.378 -2.232 -14.095 1.00 87.50 89 PHE A CA 1
ATOM 687 C C . PHE A 1 89 ? 3.668 -2.802 -12.872 1.00 87.50 89 PHE A C 1
ATOM 689 O O . PHE A 1 89 ? 3.858 -3.971 -12.536 1.00 87.50 89 PHE A O 1
ATOM 696 N N . ALA A 1 90 ? 2.847 -1.995 -12.216 1.00 88.12 90 ALA A N 1
ATOM 697 C CA . ALA A 1 90 ? 2.030 -2.397 -11.089 1.00 88.12 90 ALA A CA 1
ATOM 698 C C . ALA A 1 90 ? 0.546 -2.210 -11.404 1.00 88.12 90 ALA A C 1
ATOM 700 O O . ALA A 1 90 ? 0.159 -1.252 -12.072 1.00 88.12 90 ALA A O 1
ATOM 701 N N . TYR A 1 91 ? -0.300 -3.099 -10.896 1.00 90.88 91 TYR A N 1
ATOM 702 C CA . TYR A 1 91 ? -1.745 -2.915 -10.941 1.00 90.88 91 TYR A CA 1
ATOM 703 C C . TYR A 1 91 ? -2.420 -3.434 -9.682 1.00 90.88 91 TYR A C 1
ATOM 705 O O . TYR A 1 91 ? -1.970 -4.396 -9.054 1.00 90.88 91 TYR A O 1
ATOM 713 N N . LEU A 1 92 ? -3.514 -2.768 -9.332 1.00 90.50 92 LEU A N 1
ATOM 714 C CA . LEU A 1 92 ? -4.371 -3.116 -8.217 1.00 90.50 92 LEU A CA 1
ATOM 715 C C . LEU A 1 92 ? -5.567 -3.907 -8.732 1.00 90.50 92 LEU A C 1
ATOM 717 O O . LEU A 1 92 ? -6.310 -3.427 -9.594 1.00 90.50 92 LEU A O 1
ATOM 721 N N . LEU A 1 93 ? -5.761 -5.097 -8.176 1.00 90.38 93 LEU A N 1
ATOM 722 C CA . LEU A 1 93 ? -6.908 -5.956 -8.429 1.00 90.38 93 LEU A CA 1
ATOM 723 C C . LEU A 1 93 ? -7.8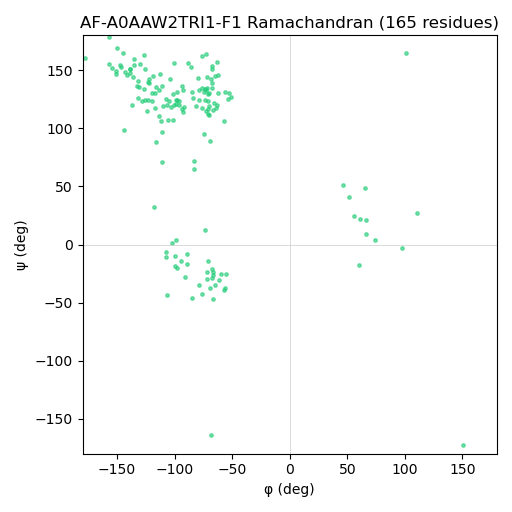20 -5.946 -7.203 1.00 90.38 93 LEU A C 1
ATOM 725 O O . LEU A 1 93 ? -7.370 -6.242 -6.100 1.00 90.38 93 LEU A O 1
ATOM 729 N N . ASP A 1 94 ? -9.090 -5.614 -7.402 1.00 89.88 94 ASP A N 1
ATOM 730 C CA . ASP A 1 94 ? -10.128 -5.835 -6.398 1.00 89.88 94 ASP A CA 1
ATOM 731 C C . ASP A 1 94 ? -10.500 -7.321 -6.388 1.00 89.88 94 ASP A C 1
ATOM 733 O O . ASP A 1 94 ? -10.969 -7.856 -7.395 1.00 89.88 94 ASP A O 1
ATOM 737 N N . GLU A 1 95 ? -10.275 -7.981 -5.255 1.00 87.19 95 GLU A N 1
ATOM 738 C CA . GLU A 1 95 ? -10.517 -9.417 -5.092 1.00 87.19 95 GLU A CA 1
ATOM 739 C C . GLU A 1 95 ? -12.014 -9.755 -5.037 1.00 87.19 95 GLU A C 1
ATOM 741 O O . GLU A 1 95 ? -12.403 -10.873 -5.369 1.00 87.19 95 GLU A O 1
ATOM 746 N N . GLU A 1 96 ? -12.879 -8.806 -4.664 1.00 86.44 96 GLU A N 1
ATOM 747 C CA . GLU A 1 96 ? -14.329 -9.027 -4.626 1.00 86.44 96 GLU A CA 1
ATOM 748 C C . GLU A 1 96 ? -14.932 -8.998 -6.034 1.00 86.44 96 GLU A C 1
ATOM 750 O O . GLU A 1 96 ? -15.774 -9.828 -6.378 1.00 86.44 96 GLU A O 1
ATOM 755 N N . THR A 1 97 ? -14.498 -8.049 -6.870 1.00 90.31 97 THR A N 1
ATOM 756 C CA . THR A 1 97 ? -15.056 -7.863 -8.221 1.00 90.31 97 THR A CA 1
ATOM 757 C C . THR A 1 97 ? -14.211 -8.470 -9.336 1.00 90.31 97 THR A C 1
ATOM 759 O O . THR A 1 97 ? -14.671 -8.529 -10.479 1.00 90.31 97 THR A O 1
ATOM 762 N N . SER A 1 98 ? -12.985 -8.913 -9.036 1.00 90.56 98 SER A N 1
ATOM 763 C CA . SER A 1 98 ? -11.974 -9.338 -10.018 1.00 90.56 98 SER A CA 1
ATOM 764 C C . SER A 1 98 ? -11.656 -8.268 -11.074 1.00 90.56 98 SER A C 1
ATOM 766 O O . SER A 1 98 ? -11.241 -8.588 -12.191 1.00 90.56 98 SER A O 1
ATOM 768 N N . LYS A 1 99 ? -11.871 -6.985 -10.755 1.00 93.19 99 LYS A N 1
ATOM 769 C CA . LYS A 1 99 ? -11.614 -5.860 -11.665 1.00 93.19 99 LYS A CA 1
ATOM 770 C C . LYS A 1 99 ? -10.337 -5.132 -11.287 1.00 93.19 99 LYS A C 1
ATOM 772 O O . LYS A 1 99 ? -10.043 -4.920 -10.112 1.00 93.19 99 LYS A O 1
ATOM 777 N N . VAL A 1 100 ? -9.604 -4.700 -12.311 1.00 93.44 100 VAL A N 1
ATOM 778 C CA . VAL A 1 100 ? -8.471 -3.790 -12.137 1.00 93.44 100 VAL A CA 1
ATOM 779 C C . VAL A 1 100 ? -9.012 -2.415 -11.763 1.00 93.44 100 VAL A C 1
ATOM 781 O O . VAL A 1 100 ? -9.822 -1.850 -12.495 1.00 93.44 100 VAL A O 1
ATOM 784 N N . GLN A 1 101 ? -8.561 -1.890 -10.630 1.00 92.62 101 GLN A N 1
ATOM 785 C CA . GLN A 1 101 ? -9.000 -0.593 -10.103 1.00 92.62 101 GLN A CA 1
ATOM 786 C C . GLN A 1 101 ? -8.033 0.538 -10.451 1.00 92.62 101 GLN A C 1
ATOM 788 O O . GLN A 1 101 ? -8.400 1.707 -10.434 1.00 92.62 101 GLN A O 1
ATOM 793 N N . GLY A 1 102 ? -6.790 0.191 -10.773 1.00 92.94 102 GLY A N 1
ATOM 794 C CA . GLY A 1 102 ? -5.769 1.147 -11.157 1.00 92.94 102 GLY A CA 1
ATOM 795 C C . GLY A 1 102 ? -4.471 0.450 -11.526 1.00 92.94 102 GLY A C 1
ATOM 796 O O . GLY A 1 102 ? -4.241 -0.709 -11.174 1.00 92.94 102 GLY A O 1
ATOM 797 N N . SER A 1 103 ? -3.622 1.158 -12.258 1.00 93.38 103 SER A N 1
ATOM 798 C CA . SER A 1 103 ? -2.320 0.660 -12.684 1.00 93.38 103 SER A CA 1
ATOM 799 C C . SER A 1 103 ? -1.335 1.801 -12.851 1.00 93.38 103 SER A C 1
ATOM 801 O O . SER A 1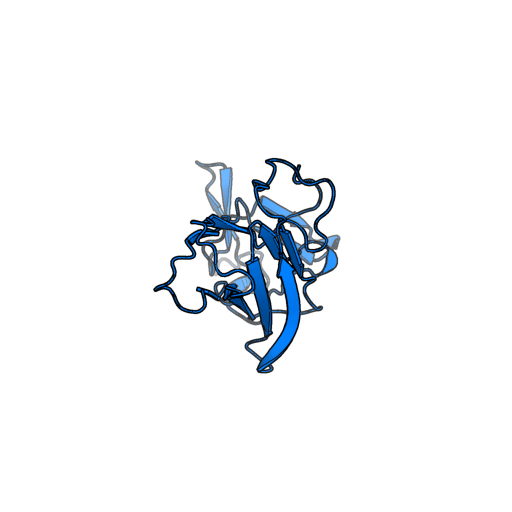 103 ? -1.730 2.898 -13.242 1.00 93.38 103 SER A O 1
ATOM 803 N N . CYS A 1 104 ? -0.059 1.527 -12.621 1.00 92.69 104 CYS A N 1
ATOM 804 C CA . CYS A 1 104 ? 1.022 2.471 -12.848 1.00 92.69 104 CYS A CA 1
ATOM 805 C C . CYS A 1 104 ? 2.273 1.751 -13.347 1.00 92.69 104 CYS A C 1
ATOM 807 O O . CYS A 1 104 ? 2.392 0.532 -13.256 1.00 92.69 104 CYS A O 1
ATOM 809 N N . SER A 1 105 ? 3.221 2.500 -13.889 1.00 91.12 105 SER A N 1
ATOM 810 C CA . SER A 1 105 ? 4.517 1.965 -14.296 1.00 91.12 105 SER A CA 1
ATOM 811 C C . SER A 1 105 ? 5.618 2.931 -13.927 1.00 91.12 105 SER A C 1
ATOM 813 O O . SER A 1 105 ? 5.391 4.141 -13.944 1.00 91.12 105 SER A O 1
ATOM 815 N N . SER A 1 106 ? 6.809 2.407 -13.664 1.00 87.75 106 SER A N 1
ATOM 816 C CA . SER A 1 106 ? 8.003 3.216 -13.474 1.00 87.75 106 SER A CA 1
ATOM 817 C C . SER A 1 106 ? 9.100 2.843 -14.462 1.00 87.75 106 SER A C 1
ATOM 819 O O . SER A 1 106 ? 9.330 1.664 -14.736 1.00 87.75 106 SER A O 1
ATOM 821 N N . LEU A 1 107 ? 9.780 3.859 -14.984 1.00 85.44 107 LEU A N 1
ATOM 822 C CA . LEU A 1 107 ? 10.913 3.765 -15.901 1.00 85.44 107 LEU A CA 1
ATOM 823 C C . LEU A 1 107 ? 12.097 4.570 -15.356 1.00 85.44 107 LEU A C 1
ATOM 825 O O . LEU A 1 107 ? 11.930 5.438 -14.498 1.00 85.44 107 LEU A O 1
ATOM 829 N N . CYS A 1 108 ? 13.291 4.308 -15.884 1.00 81.62 108 CYS A N 1
ATOM 830 C CA . CYS A 1 108 ? 14.516 5.038 -15.542 1.00 81.62 108 CYS A CA 1
ATOM 831 C C . CYS A 1 108 ? 15.361 5.320 -16.792 1.00 81.62 108 CYS A C 1
ATOM 833 O O . CYS A 1 108 ? 15.351 4.538 -17.747 1.00 81.62 108 CYS A O 1
ATOM 835 N N . ASN A 1 109 ? 16.144 6.403 -16.828 1.00 81.00 109 ASN A N 1
ATOM 836 C CA . ASN A 1 109 ? 17.096 6.595 -17.932 1.00 81.00 109 ASN A CA 1
ATOM 837 C C . ASN A 1 109 ? 18.325 5.692 -17.763 1.00 81.00 109 ASN A C 1
ATOM 839 O O . ASN A 1 109 ? 18.567 5.149 -16.678 1.00 81.00 109 ASN A O 1
ATOM 843 N N . PRO A 1 110 ? 19.104 5.469 -18.835 1.00 71.38 110 PRO A N 1
ATOM 844 C CA . PRO A 1 110 ? 20.342 4.729 -18.713 1.00 71.38 110 PRO A CA 1
ATOM 845 C C . PRO A 1 110 ? 21.281 5.487 -17.775 1.00 71.38 110 PRO A C 1
ATOM 847 O O . PRO A 1 110 ? 21.531 6.671 -17.943 1.00 71.38 110 PRO A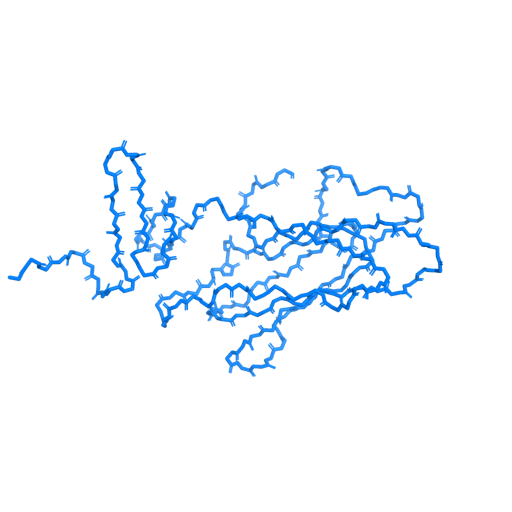 O 1
ATOM 850 N N . ASN A 1 111 ? 21.814 4.756 -16.808 1.00 69.19 111 ASN A N 1
ATOM 851 C CA . ASN A 1 111 ? 22.789 5.172 -15.790 1.00 69.19 111 ASN A CA 1
ATOM 852 C C . ASN A 1 111 ? 22.233 6.047 -14.669 1.00 69.19 111 ASN A C 1
ATOM 854 O O . ASN A 1 111 ? 22.978 6.365 -13.748 1.00 69.19 111 ASN A O 1
ATOM 858 N N . ASP A 1 112 ? 20.922 6.286 -14.660 1.00 72.06 112 ASP A N 1
ATOM 859 C CA . ASP A 1 112 ? 20.275 6.884 -13.500 1.00 72.06 112 ASP A CA 1
ATOM 860 C C . ASP A 1 112 ? 20.149 5.850 -12.378 1.00 72.06 112 ASP A C 1
ATOM 862 O O . ASP A 1 112 ? 19.688 4.721 -12.585 1.00 72.06 112 ASP A O 1
ATOM 866 N N . ALA A 1 113 ? 20.561 6.257 -11.182 1.00 69.81 113 ALA A N 1
ATOM 867 C CA . ALA A 1 113 ? 20.153 5.617 -9.944 1.00 69.81 113 ALA A CA 1
ATOM 868 C C . ALA A 1 113 ? 18.824 6.228 -9.484 1.00 69.81 113 ALA A C 1
ATOM 870 O O . ALA A 1 113 ? 18.545 7.391 -9.767 1.00 69.81 113 ALA A O 1
ATOM 871 N N . VAL A 1 114 ? 18.019 5.460 -8.747 1.00 71.81 114 VAL A N 1
ATOM 872 C CA . VAL A 1 114 ? 16.836 6.008 -8.070 1.00 71.81 114 VAL A CA 1
ATOM 873 C C . VAL A 1 114 ? 17.324 7.013 -7.019 1.00 71.81 114 VAL A C 1
ATOM 875 O O . VAL A 1 114 ? 18.066 6.613 -6.115 1.00 71.81 114 VAL A O 1
ATOM 878 N N . PRO A 1 115 ? 16.971 8.305 -7.127 1.00 74.56 115 PRO A N 1
ATOM 879 C CA . PRO A 1 115 ? 17.394 9.290 -6.146 1.00 74.56 115 PRO A CA 1
ATOM 880 C C . PRO A 1 115 ? 16.716 9.017 -4.793 1.00 74.56 115 PRO A C 1
ATOM 882 O O . PRO A 1 115 ? 15.604 8.490 -4.752 1.00 74.56 115 PRO A O 1
ATOM 885 N N . PRO A 1 116 ? 17.362 9.382 -3.672 1.00 69.56 116 PRO A N 1
ATOM 886 C CA . PRO A 1 116 ? 16.825 9.130 -2.334 1.00 69.56 116 PRO A CA 1
ATOM 887 C C . PRO A 1 116 ? 15.561 9.944 -2.024 1.00 69.56 116 PRO A C 1
ATOM 889 O O . PRO A 1 116 ? 14.815 9.571 -1.129 1.00 69.56 116 PRO A O 1
ATOM 892 N N . GLN A 1 117 ? 15.341 11.046 -2.745 1.00 70.94 117 GLN A N 1
ATOM 893 C CA . GLN A 1 117 ? 14.157 11.896 -2.654 1.00 70.94 117 GLN A CA 1
ATOM 894 C C . GLN A 1 117 ? 13.661 12.180 -4.067 1.00 70.94 117 GLN A C 1
ATOM 896 O O . GLN A 1 117 ? 14.463 12.460 -4.966 1.00 70.94 117 GLN A O 1
ATOM 901 N N . LEU A 1 118 ? 12.348 12.103 -4.264 1.00 74.62 118 LEU A N 1
ATOM 902 C CA . LEU A 1 118 ? 11.709 12.328 -5.556 1.00 74.62 118 LEU A CA 1
ATOM 903 C C . LEU A 1 118 ? 10.739 13.506 -5.440 1.00 74.62 118 LEU A C 1
ATOM 905 O O . LEU A 1 118 ? 9.822 13.451 -4.627 1.00 74.62 118 LEU A O 1
ATOM 909 N N . PRO A 1 119 ? 10.890 14.559 -6.266 1.00 73.81 119 PRO A N 1
ATOM 910 C CA . PRO A 1 119 ? 10.023 15.734 -6.189 1.00 73.81 119 PRO A CA 1
ATOM 911 C C . PRO A 1 119 ? 8.572 15.429 -6.589 1.00 73.81 119 PRO A C 1
ATOM 913 O O . PRO A 1 119 ? 7.659 16.153 -6.210 1.00 73.81 119 PRO A O 1
ATOM 916 N N . SER A 1 120 ? 8.351 14.379 -7.385 1.00 83.12 120 SER A N 1
ATOM 917 C CA . SER A 1 120 ? 7.022 13.905 -7.776 1.00 83.12 120 SER A CA 1
ATOM 918 C C . SER A 1 120 ? 7.079 12.432 -8.172 1.00 83.12 120 SER A C 1
ATOM 920 O O . SER A 1 120 ? 8.134 11.956 -8.598 1.00 83.12 120 SER A O 1
ATOM 922 N N . CYS A 1 121 ? 5.947 11.732 -8.059 1.00 86.62 121 CYS A N 1
ATOM 923 C CA . CYS A 1 121 ? 5.844 10.316 -8.389 1.00 86.62 121 CYS A CA 1
ATOM 924 C C . CYS A 1 121 ? 5.004 10.045 -9.638 1.00 86.62 121 CYS A C 1
ATOM 926 O O . CYS A 1 121 ? 3.898 9.521 -9.568 1.00 86.62 121 CYS A O 1
ATOM 928 N N . SER A 1 122 ? 5.557 10.400 -10.798 1.00 86.75 122 SER A N 1
ATOM 929 C CA . SER A 1 122 ? 4.814 10.443 -12.067 1.00 86.75 122 SER A CA 1
ATOM 930 C C . SER A 1 122 ? 5.356 9.477 -13.128 1.00 86.75 122 SER A C 1
ATOM 932 O O . SER A 1 122 ? 5.312 9.773 -14.320 1.00 86.75 122 SER A O 1
ATOM 934 N N . GLY A 1 123 ? 5.901 8.330 -12.711 1.00 86.56 123 GLY A N 1
ATOM 935 C CA . GLY A 1 123 ? 6.340 7.256 -13.611 1.00 86.56 123 GLY A CA 1
ATOM 936 C C . GLY A 1 123 ? 7.834 7.233 -13.949 1.00 86.56 123 GLY A C 1
ATOM 937 O O . GLY A 1 123 ? 8.289 6.306 -14.615 1.00 86.56 123 GLY A O 1
ATOM 938 N N . LEU A 1 124 ? 8.621 8.196 -13.464 1.00 87.38 124 LEU A N 1
ATOM 939 C CA . LEU A 1 124 ? 10.086 8.136 -13.484 1.00 87.38 124 LEU A CA 1
ATOM 940 C C . LEU A 1 124 ? 10.578 7.815 -12.066 1.00 87.38 124 LEU A C 1
ATOM 942 O O . LEU A 1 124 ? 10.227 8.531 -11.132 1.00 87.38 124 LEU A O 1
ATOM 946 N N . HIS A 1 125 ? 11.347 6.735 -11.897 1.00 85.44 125 HIS A N 1
ATOM 947 C CA . HIS A 1 125 ? 11.860 6.200 -10.615 1.00 85.44 125 HIS A CA 1
ATOM 948 C C . HIS A 1 125 ? 10.831 5.763 -9.560 1.00 85.44 125 HIS A C 1
ATOM 950 O O . HIS A 1 125 ? 11.182 5.041 -8.625 1.00 85.44 125 HIS A O 1
ATOM 956 N N . CYS A 1 126 ? 9.576 6.187 -9.662 1.00 87.31 126 CYS A N 1
ATOM 957 C CA . CYS A 1 126 ? 8.479 5.633 -8.886 1.00 87.31 126 CYS A CA 1
ATOM 958 C C . CYS A 1 126 ? 7.152 5.731 -9.646 1.00 87.31 126 CYS A C 1
ATOM 960 O O . CYS A 1 126 ? 7.074 6.375 -10.697 1.00 87.31 126 CYS A O 1
ATOM 962 N N . CYS A 1 127 ? 6.116 5.067 -9.142 1.00 89.31 127 CYS A N 1
ATOM 963 C CA . CYS A 1 127 ? 4.751 5.227 -9.618 1.00 89.31 127 CYS A CA 1
ATOM 964 C C . CYS A 1 127 ? 3.740 5.074 -8.481 1.00 89.31 127 CYS A C 1
ATOM 966 O O . CYS A 1 127 ? 4.010 4.391 -7.492 1.00 89.31 127 CYS A O 1
ATOM 968 N N . GLU A 1 128 ? 2.580 5.712 -8.629 1.00 91.69 128 GLU A N 1
ATOM 969 C CA . GLU A 1 128 ? 1.510 5.679 -7.637 1.00 91.69 128 GLU A CA 1
ATOM 970 C C . GLU A 1 128 ? 0.169 5.230 -8.230 1.00 91.69 128 GLU A C 1
ATOM 972 O O . GLU A 1 128 ? -0.095 5.416 -9.419 1.00 91.69 128 GLU A O 1
ATOM 977 N N . ILE A 1 129 ? -0.672 4.608 -7.399 1.00 90.31 129 ILE A N 1
ATOM 978 C CA . ILE A 1 129 ? -2.047 4.219 -7.737 1.00 90.31 129 ILE A CA 1
ATOM 979 C C . ILE A 1 129 ? -2.971 4.763 -6.648 1.00 90.31 129 I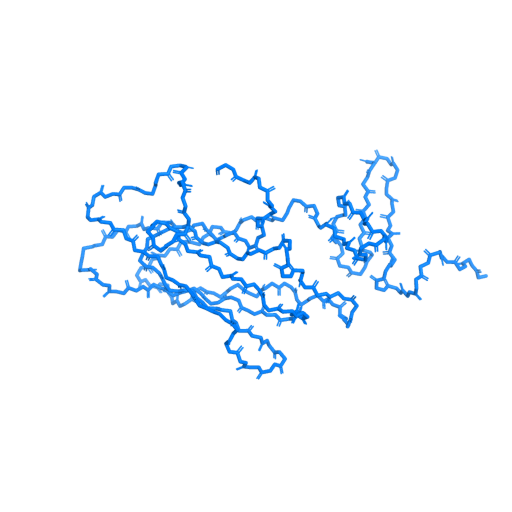LE A C 1
ATOM 981 O O . ILE A 1 129 ? -2.805 4.455 -5.464 1.00 90.31 129 ILE A O 1
ATOM 985 N N . SER A 1 130 ? -3.962 5.556 -7.050 1.00 90.06 130 SER A N 1
ATOM 986 C CA . SER A 1 130 ? -5.052 5.967 -6.166 1.00 90.06 130 SER A CA 1
ATOM 987 C C . SER A 1 130 ? -5.990 4.790 -5.915 1.00 90.06 130 SER A C 1
ATOM 989 O O . SER A 1 130 ? -6.407 4.108 -6.851 1.00 90.06 130 SER A O 1
ATOM 991 N N . PHE A 1 131 ? -6.348 4.560 -4.654 1.00 87.19 131 PHE A N 1
ATOM 992 C CA . PHE A 1 131 ? -7.354 3.558 -4.318 1.00 87.19 131 PHE A CA 1
ATOM 993 C C . P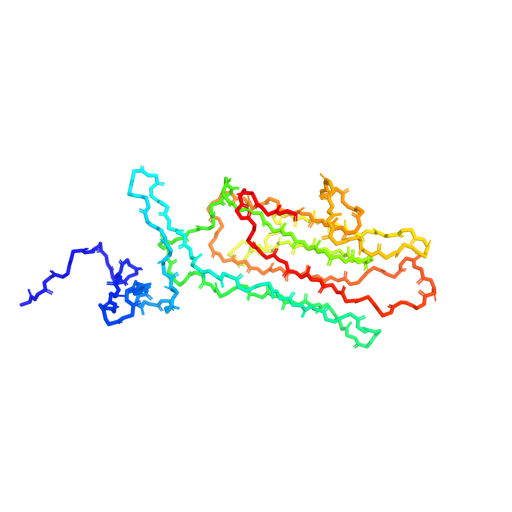HE A 1 131 ? -8.755 4.047 -4.727 1.00 87.19 131 PHE A C 1
ATOM 995 O O . PHE A 1 131 ? -9.026 5.245 -4.624 1.00 87.19 131 PHE A O 1
ATOM 1002 N N . PRO A 1 132 ? -9.659 3.170 -5.193 1.00 87.44 132 PRO A N 1
ATOM 1003 C CA . PRO A 1 132 ? -11.068 3.512 -5.346 1.00 87.44 132 PRO A CA 1
ATOM 1004 C C . PRO A 1 132 ? -11.752 3.604 -3.973 1.00 87.44 132 PRO A C 1
ATOM 1006 O O . PRO A 1 132 ? -11.239 3.110 -2.964 1.00 87.44 132 PRO A O 1
ATOM 1009 N N . GLU A 1 133 ? -12.934 4.215 -3.932 1.00 85.25 133 GLU A N 1
ATOM 1010 C CA . GLU A 1 133 ? -13.756 4.216 -2.723 1.00 85.25 133 GLU A CA 1
ATOM 1011 C C . GLU A 1 133 ? -14.171 2.794 -2.324 1.00 85.25 133 GLU A C 1
ATOM 1013 O O . GLU A 1 133 ? -14.459 1.949 -3.171 1.00 85.25 133 GLU A O 1
ATOM 1018 N N . ASN A 1 134 ? -14.266 2.553 -1.014 1.00 82.19 134 ASN A N 1
ATOM 1019 C CA . ASN A 1 134 ? -14.784 1.313 -0.429 1.00 82.19 134 ASN A CA 1
ATOM 1020 C C . ASN A 1 134 ? -14.005 0.034 -0.787 1.00 82.19 134 ASN A C 1
ATOM 1022 O O . ASN A 1 134 ? -14.549 -1.060 -0.651 1.00 82.19 134 ASN A O 1
ATOM 1026 N N . LEU A 1 135 ? -12.732 0.131 -1.183 1.00 85.19 135 LEU A N 1
ATOM 1027 C CA . LEU A 1 135 ? -11.901 -1.052 -1.411 1.00 85.19 135 LEU A CA 1
ATOM 1028 C C . LEU A 1 135 ? -11.569 -1.755 -0.088 1.00 85.19 135 LEU A C 1
ATOM 1030 O O . LEU A 1 135 ? -10.930 -1.171 0.793 1.00 85.19 135 LEU A O 1
ATOM 1034 N N . ARG A 1 136 ? -11.989 -3.015 0.045 1.00 83.56 136 ARG A N 1
ATOM 1035 C CA . ARG A 1 136 ? -11.819 -3.815 1.272 1.00 83.56 136 ARG A CA 1
ATOM 1036 C C . ARG A 1 136 ? -10.754 -4.888 1.136 1.00 83.56 136 ARG A C 1
ATOM 1038 O O . ARG A 1 136 ? -9.944 -5.073 2.042 1.00 83.56 136 ARG A O 1
ATOM 1045 N N . ASN A 1 137 ? -10.759 -5.577 -0.000 1.00 83.81 137 ASN A N 1
ATOM 1046 C CA . ASN A 1 137 ? -9.846 -6.668 -0.283 1.00 83.81 137 ASN A CA 1
ATOM 1047 C C . ASN A 1 137 ? -9.220 -6.485 -1.662 1.00 83.81 137 ASN A C 1
ATOM 1049 O O . ASN A 1 137 ? -9.921 -6.292 -2.655 1.00 83.81 137 ASN A O 1
ATOM 1053 N N . TYR A 1 138 ? -7.894 -6.514 -1.716 1.00 85.19 138 TYR A N 1
ATOM 1054 C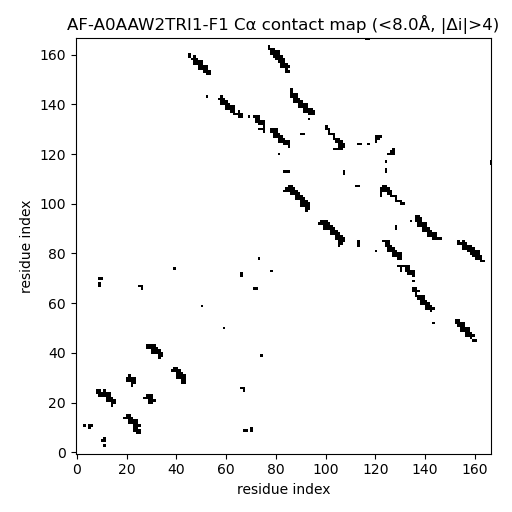 CA . TYR A 1 138 ? -7.166 -6.266 -2.946 1.00 85.19 138 TYR A CA 1
ATOM 1055 C C . TYR A 1 138 ? -5.801 -6.929 -2.944 1.00 85.19 138 TYR A C 1
ATOM 1057 O O . TYR A 1 138 ? -5.134 -7.064 -1.914 1.00 85.19 138 TYR A O 1
ATOM 1065 N N . THR A 1 139 ? -5.360 -7.239 -4.153 1.00 86.62 139 THR A N 1
ATOM 1066 C CA . THR A 1 139 ? -4.007 -7.695 -4.426 1.00 86.62 139 THR A CA 1
ATOM 1067 C C . THR A 1 139 ? -3.310 -6.678 -5.304 1.00 86.62 139 THR A C 1
ATOM 1069 O O . THR A 1 139 ? -3.859 -6.206 -6.304 1.00 86.62 139 THR A O 1
ATOM 1072 N N . VAL A 1 140 ? -2.068 -6.360 -4.955 1.00 85.94 140 VAL A N 1
ATOM 1073 C CA . VAL A 1 140 ? -1.186 -5.599 -5.831 1.00 85.94 140 VAL A CA 1
ATOM 1074 C C . VAL A 1 140 ? -0.250 -6.553 -6.545 1.00 85.94 140 VAL A C 1
ATOM 1076 O O . VAL A 1 140 ? 0.504 -7.314 -5.936 1.00 85.94 140 VAL A O 1
ATOM 1079 N N . TRP A 1 141 ? -0.280 -6.465 -7.864 1.00 85.62 141 TRP A N 1
ATOM 1080 C CA . TRP A 1 141 ? 0.624 -7.175 -8.745 1.00 85.62 141 TRP A CA 1
ATOM 1081 C C . TRP A 1 141 ? 1.698 -6.220 -9.217 1.00 85.62 141 TRP A C 1
ATOM 1083 O O . TRP A 1 141 ? 1.376 -5.156 -9.736 1.00 85.62 141 TRP A O 1
ATOM 1093 N N . VAL A 1 142 ? 2.960 -6.614 -9.097 1.00 83.19 142 VAL A N 1
ATOM 1094 C CA . VAL A 1 142 ? 4.098 -5.871 -9.636 1.00 83.19 142 VAL A CA 1
ATOM 1095 C C . VAL A 1 142 ? 4.873 -6.789 -10.570 1.00 83.19 142 VAL A C 1
ATOM 1097 O O . VAL A 1 142 ? 5.274 -7.896 -10.216 1.00 83.19 142 VAL A O 1
ATOM 1100 N N . ARG A 1 143 ? 5.059 -6.345 -11.806 1.00 80.69 143 ARG A N 1
ATOM 1101 C CA . ARG A 1 143 ? 5.731 -7.087 -12.868 1.00 80.69 143 ARG A CA 1
ATOM 1102 C C . ARG A 1 143 ? 6.888 -6.279 -13.398 1.00 80.69 143 ARG A C 1
ATOM 1104 O O . ARG A 1 143 ? 6.748 -5.085 -13.627 1.00 80.69 143 ARG A O 1
ATOM 1111 N N . ARG A 1 144 ? 8.000 -6.943 -13.676 1.00 77.12 144 ARG A N 1
ATOM 1112 C CA . ARG A 1 144 ? 9.075 -6.336 -14.453 1.00 77.12 144 ARG A CA 1
ATOM 1113 C C . ARG A 1 144 ? 8.599 -6.045 -15.878 1.00 77.12 144 ARG A C 1
ATOM 1115 O O . ARG A 1 144 ? 7.826 -6.816 -16.446 1.00 77.12 144 ARG A O 1
ATOM 1122 N N . MET A 1 145 ? 9.087 -4.954 -16.451 1.00 77.81 145 MET A N 1
ATOM 1123 C CA . MET A 1 145 ? 8.971 -4.640 -17.870 1.00 77.81 145 MET A CA 1
ATOM 1124 C C . MET A 1 145 ? 10.333 -4.846 -18.543 1.00 77.81 145 MET A C 1
ATOM 1126 O O . MET A 1 145 ? 11.307 -4.175 -18.207 1.00 77.81 145 MET A O 1
ATOM 1130 N N . ASP A 1 146 ? 10.407 -5.743 -19.525 1.00 66.31 146 ASP A N 1
ATOM 1131 C CA . ASP A 1 146 ? 11.634 -6.008 -20.291 1.00 66.31 146 ASP A CA 1
ATOM 1132 C C . ASP A 1 146 ? 11.810 -4.993 -21.432 1.00 66.31 146 ASP A C 1
ATOM 1134 O O . ASP A 1 146 ? 11.750 -5.326 -22.613 1.00 66.31 146 ASP A O 1
ATOM 1138 N N . TYR A 1 147 ? 11.997 -3.717 -21.092 1.00 59.19 147 TYR A N 1
ATOM 1139 C CA . TYR A 1 147 ? 12.192 -2.655 -22.093 1.00 59.19 147 TYR A CA 1
ATOM 1140 C C . TYR A 1 147 ? 13.667 -2.434 -22.497 1.00 59.19 147 TYR A C 1
ATOM 1142 O O . TYR A 1 147 ? 13.926 -1.803 -23.521 1.00 59.19 147 TYR A O 1
ATOM 1150 N N . ARG A 1 148 ? 14.648 -2.932 -21.722 1.00 58.12 148 ARG A N 1
ATOM 1151 C CA . ARG A 1 148 ? 16.090 -2.806 -22.015 1.00 58.12 148 ARG A CA 1
ATOM 1152 C C . ARG A 1 148 ? 16.813 -4.145 -21.898 1.00 58.12 148 ARG A C 1
ATOM 1154 O O . ARG A 1 148 ? 16.637 -4.886 -20.938 1.00 58.12 148 ARG A O 1
ATOM 1161 N N . THR A 1 149 ? 17.674 -4.421 -22.875 1.00 44.72 149 THR A N 1
ATOM 1162 C CA . THR A 1 149 ? 18.536 -5.612 -22.967 1.00 44.72 149 THR A CA 1
ATOM 1163 C C . THR A 1 149 ? 19.685 -5.626 -21.953 1.00 44.72 149 THR A C 1
ATOM 1165 O O . THR A 1 149 ? 20.293 -6.675 -21.734 1.00 44.72 149 THR A O 1
ATOM 1168 N N . GLU A 1 150 ? 19.981 -4.489 -21.316 1.00 51.34 150 GLU A N 1
ATOM 1169 C CA . GLU A 1 150 ? 21.066 -4.347 -20.344 1.00 51.34 150 GLU A CA 1
ATOM 1170 C C . GLU A 1 150 ? 20.575 -4.601 -18.913 1.00 51.34 150 GLU A C 1
ATOM 1172 O O . GLU A 1 150 ? 19.696 -3.920 -18.387 1.00 51.34 150 GLU A O 1
ATOM 1177 N N . TYR A 1 151 ? 21.151 -5.634 -18.299 1.00 49.50 151 TYR A N 1
ATOM 1178 C CA . TYR A 1 151 ? 20.821 -6.127 -16.968 1.00 49.50 151 TYR A CA 1
ATOM 1179 C C . TYR A 1 151 ? 21.168 -5.095 -15.888 1.00 49.50 151 TYR A C 1
ATOM 1181 O O . TYR A 1 151 ? 22.327 -4.714 -15.736 1.00 49.50 151 TYR A O 1
ATOM 1189 N N . ARG A 1 152 ? 20.166 -4.690 -15.103 1.00 54.12 152 ARG A N 1
ATOM 1190 C CA . ARG A 1 152 ? 20.362 -4.022 -13.813 1.00 54.12 152 ARG A CA 1
ATOM 1191 C C . ARG A 1 152 ? 19.729 -4.867 -12.719 1.00 54.12 152 ARG A C 1
ATOM 1193 O O . ARG A 1 152 ? 18.573 -5.284 -12.850 1.00 54.12 152 ARG A O 1
ATOM 1200 N N . GLU A 1 153 ? 20.484 -5.113 -11.656 1.00 49.00 153 GLU A N 1
ATOM 1201 C CA . GLU A 1 153 ? 19.925 -5.534 -10.372 1.00 49.00 153 GLU A CA 1
ATOM 1202 C C . GLU A 1 153 ? 19.171 -4.341 -9.790 1.00 49.00 153 GLU A C 1
ATOM 1204 O O . GLU A 1 153 ? 19.736 -3.492 -9.105 1.00 49.00 153 GLU A O 1
ATOM 1209 N N . ASN A 1 154 ? 17.891 -4.232 -10.135 1.00 50.34 154 ASN A N 1
ATOM 1210 C CA . ASN A 1 154 ? 17.027 -3.193 -9.601 1.00 50.34 154 ASN A CA 1
ATOM 1211 C C . ASN A 1 154 ? 16.318 -3.762 -8.369 1.00 50.34 154 ASN A C 1
ATOM 1213 O O . ASN A 1 154 ? 15.501 -4.676 -8.476 1.00 50.34 154 ASN A O 1
ATOM 1217 N N . GLN A 1 155 ? 16.620 -3.216 -7.194 1.00 50.38 155 GLN A N 1
ATOM 1218 C CA . GLN A 1 155 ? 15.766 -3.402 -6.024 1.00 50.38 155 GLN A CA 1
ATOM 1219 C C . GLN A 1 155 ? 14.580 -2.447 -6.167 1.00 50.38 155 GLN A C 1
ATOM 1221 O O . GLN A 1 155 ? 14.783 -1.244 -6.328 1.00 50.38 155 GLN A O 1
ATOM 1226 N N . CYS A 1 156 ? 13.352 -2.961 -6.123 1.00 52.09 156 CYS A N 1
ATOM 1227 C CA . CYS A 1 156 ? 12.171 -2.112 -6.001 1.00 52.09 156 CYS A CA 1
ATOM 1228 C C . CYS A 1 156 ? 11.746 -2.062 -4.533 1.00 52.09 156 CYS A C 1
ATOM 1230 O O . CYS A 1 156 ? 11.634 -3.089 -3.865 1.00 52.09 156 CYS A O 1
ATOM 1232 N N . GLY A 1 157 ? 11.507 -0.864 -4.016 1.00 54.06 157 GLY A N 1
ATOM 1233 C CA . GLY A 1 157 ? 10.812 -0.667 -2.749 1.00 54.06 157 GLY A CA 1
ATOM 1234 C C . GLY A 1 157 ? 9.329 -0.465 -3.027 1.00 54.06 157 GLY A C 1
ATOM 1235 O O . GLY A 1 157 ? 8.957 0.503 -3.681 1.00 54.06 157 GLY A O 1
ATOM 1236 N N . VAL A 1 158 ? 8.473 -1.364 -2.555 1.00 54.25 158 VAL A N 1
ATOM 1237 C CA . VAL A 1 158 ? 7.017 -1.224 -2.629 1.00 54.25 158 VAL A CA 1
ATOM 1238 C C . VAL A 1 158 ? 6.513 -0.637 -1.312 1.00 54.25 158 VAL A C 1
ATOM 1240 O O . VAL A 1 158 ? 6.679 -1.233 -0.250 1.00 54.25 158 VAL A O 1
ATOM 1243 N N . PHE A 1 159 ? 5.866 0.522 -1.366 1.00 55.44 159 PHE A N 1
ATOM 1244 C CA . PHE A 1 159 ? 5.285 1.208 -0.213 1.00 55.44 159 PHE A CA 1
ATOM 1245 C C . PHE A 1 159 ? 3.772 1.303 -0.408 1.00 55.44 159 PHE A C 1
ATOM 1247 O O . PHE A 1 159 ? 3.274 1.886 -1.361 1.00 55.44 159 PHE A O 1
ATOM 1254 N N . THR A 1 160 ? 2.993 0.678 0.467 1.00 50.12 160 THR A N 1
ATOM 1255 C CA . THR A 1 160 ? 1.539 0.564 0.221 1.00 50.12 160 THR A CA 1
ATOM 1256 C C . THR A 1 160 ? 0.725 1.665 0.894 1.00 50.12 160 THR A C 1
ATOM 1258 O O . THR A 1 160 ? -0.409 1.907 0.495 1.00 50.12 160 THR A O 1
ATOM 1261 N N . PHE A 1 161 ? 1.310 2.408 1.839 1.00 52.97 161 PHE A N 1
ATOM 1262 C CA . PHE A 1 161 ? 0.602 3.473 2.546 1.00 52.97 161 PHE A CA 1
ATOM 1263 C C . PHE A 1 161 ? 1.529 4.656 2.833 1.00 52.97 161 PHE A C 1
ATOM 1265 O O . PHE A 1 161 ? 2.285 4.644 3.802 1.00 52.97 161 PHE A O 1
ATOM 1272 N N . CYS A 1 162 ? 1.457 5.691 1.997 1.00 48.22 162 CYS A N 1
ATOM 1273 C CA . CYS A 1 162 ? 2.009 7.004 2.321 1.00 48.22 162 CYS A CA 1
ATOM 1274 C C . CYS A 1 162 ? 0.855 7.917 2.745 1.00 48.22 162 CYS A C 1
ATOM 1276 O O . CYS A 1 162 ? 0.068 8.339 1.899 1.00 48.22 162 CYS A O 1
ATOM 1278 N N . GLY A 1 163 ? 0.755 8.216 4.044 1.00 39.56 163 GLY A N 1
ATOM 1279 C CA . GLY A 1 163 ? 0.011 9.398 4.484 1.00 39.56 163 GLY A CA 1
ATOM 1280 C C . GLY A 1 163 ? 0.685 10.662 3.940 1.00 39.56 163 GLY A C 1
ATOM 1281 O O . GLY A 1 163 ? 1.871 10.629 3.600 1.00 39.56 163 GLY A O 1
ATOM 1282 N N . GLU A 1 164 ? -0.053 11.768 3.828 1.00 31.36 164 GLU A N 1
ATOM 1283 C CA . GLU A 1 164 ? 0.540 13.042 3.407 1.00 31.36 164 GLU A CA 1
ATOM 1284 C C . GLU A 1 164 ? 1.748 13.394 4.295 1.00 31.36 164 GLU A C 1
ATOM 1286 O O . GLU A 1 164 ? 1.636 13.422 5.521 1.00 31.36 164 GLU A O 1
ATOM 1291 N N . GLY A 1 165 ? 2.911 13.632 3.674 1.00 35.91 165 GLY A N 1
ATOM 1292 C CA . GLY A 1 165 ? 4.130 14.058 4.371 1.00 35.91 165 GLY A CA 1
ATOM 1293 C C . GLY A 1 165 ? 5.285 13.053 4.451 1.00 35.91 165 GLY A C 1
ATOM 1294 O O . GLY A 1 165 ? 6.085 13.160 5.378 1.00 35.91 165 GLY A O 1
ATOM 1295 N N . PHE A 1 166 ? 5.425 12.110 3.511 1.00 30.78 166 PHE A N 1
ATOM 1296 C CA . PHE A 1 166 ? 6.709 11.411 3.347 1.00 30.78 166 PHE A CA 1
ATOM 1297 C C . PHE A 1 166 ? 7.662 12.218 2.435 1.00 30.78 166 PHE A C 1
ATOM 1299 O O . PHE A 1 166 ? 7.202 12.681 1.387 1.00 30.78 166 PHE A O 1
ATOM 1306 N N . PRO A 1 167 ? 8.930 12.431 2.847 1.00 38.56 167 PRO A N 1
ATOM 1307 C CA . PRO A 1 167 ? 9.944 13.191 2.104 1.00 38.56 167 PRO A CA 1
ATOM 1308 C C . PRO A 1 167 ? 10.479 12.475 0.856 1.00 38.56 167 PRO A C 1
ATOM 1310 O O . PRO A 1 167 ? 10.376 11.229 0.788 1.00 38.56 167 PRO A O 1
#

Foldseek 3Di:
DPDDPAPDLQGDWDADPVVRWIANPVPRFTWPDADPVVRDTDTPDDDWDKDWDDPPDFKDKDWDPQSPDLRDADDLVFWKKKKFKAAKKKWKAQPVVRDTPWIAAAHEDPPDDLDPDDPDAHRHRMHITGDDPSRRTIMMIMGGHPPDPDDDRMIMTIDGGDGPDDD

Radius of gyration: 18.42 Å; Cα contacts (8 Å, |Δi|>4): 321; chains: 1; bounding box: 44×31×54 Å

Solvent-accessible surface area (backbone atoms only — not comparable to full-atom values): 10015 Å² total; per-residue (Å²): 134,89,78,70,99,48,93,46,69,79,61,32,69,46,74,40,78,94,78,74,45,35,22,32,65,74,75,69,44,42,51,70,47,76,40,77,94,76,72,43,73,39,72,45,86,77,76,64,46,74,42,79,56,51,97,88,56,73,71,47,72,48,66,56,78,59,48,82,56,97,83,55,52,52,55,38,92,60,32,30,35,37,37,37,29,58,37,32,40,35,37,36,33,31,67,84,77,73,40,76,69,38,60,35,42,17,35,67,62,92,90,62,72,77,65,95,60,67,100,61,61,82,27,57,36,14,21,48,33,67,50,56,80,76,44,43,38,46,33,40,40,39,30,80,48,90,84,64,96,71,90,65,91,41,65,27,43,38,34,66,68,54,51,94,85,73,114